Protein AF-A0A269XED6-F1 (afdb_monomer_lite)

Secondary structure (DSSP, 8-state):
-TTSSPPPHHHHHHHHHHHHHHSTT--S--HHHHHHHHHHHHHHTT--HHHHHHHHT-SSGGGTTTTHHHHHHHHHHHHHHHS--

pLDDT: mean 77.14, std 13.67, range [42.62, 92.44]

Foldseek 3Di:
DVPPDDQDPVNVQVVVVVVQVVDPPRDDDDPVVVLVCVLLVCLVVPNALVVSCVVVVDPDCVVVVVVVVSNVVVVVVCCVVVDDD

Radius of gyration: 17.41 Å; chains: 1; bounding box: 40×35×52 Å

InterPro domains:
  IPR002104 Integrase, catalytic domain [PF00589] (3-73)
  IPR002104 Integrase, catalytic domain [PS51898] (1-80)
  IPR011010 DNA breaking-rejoining enzyme, catalytic core [SSF56349] (4-84)
  IPR013762 Integrase-like, catalytic domain superfamily [G3DSA:1.10.443.10] (1-82)
  IPR050090 Bacterial tyrosine recombinase XerC/XerD complex [PTHR30349] (3-77)

Sequence (85 aa):
NMKGEPITERGVRYVLNDVVKRTAGVTDIHPHKLRHTFATHLLNQGADLRTVQSLLGHVNLSTTGRYTHVSNQQLRKVYLNAHPR

Structure (mmCIF, N/CA/C/O backbone):
data_AF-A0A269XED6-F1
#
_entry.id   AF-A0A269XED6-F1
#
loop_
_atom_site.group_PDB
_atom_site.id
_atom_site.type_symbol
_atom_site.label_atom_id
_atom_site.label_alt_id
_atom_site.label_comp_id
_atom_site.label_asym_id
_atom_site.label_entity_id
_atom_site.label_seq_id
_atom_site.pdbx_PDB_ins_code
_atom_site.Cartn_x
_atom_site.Cartn_y
_atom_site.Cartn_z
_atom_site.occupancy
_atom_site.B_iso_or_equiv
_atom_site.auth_seq_id
_atom_site.auth_comp_id
_atom_site.auth_asym_id
_atom_site.auth_atom_id
_atom_site.pdbx_PDB_model_num
ATOM 1 N N . ASN A 1 1 ? 7.737 -1.258 -20.293 1.00 67.94 1 ASN A N 1
ATOM 2 C CA . ASN A 1 1 ? 8.826 -0.876 -21.226 1.00 67.94 1 ASN A CA 1
ATOM 3 C C . ASN A 1 1 ? 8.167 -0.662 -22.587 1.00 67.94 1 ASN A C 1
ATOM 5 O O . ASN A 1 1 ? 7.072 -1.162 -22.790 1.00 67.94 1 ASN A O 1
ATOM 9 N N . MET A 1 2 ? 8.766 0.074 -23.518 1.00 76.31 2 MET A N 1
ATOM 10 C CA . MET A 1 2 ? 8.173 0.221 -24.862 1.00 76.31 2 MET A CA 1
ATOM 11 C C . MET A 1 2 ? 8.445 -0.998 -25.765 1.00 76.31 2 MET A C 1
ATOM 13 O O . MET A 1 2 ? 8.284 -0.915 -26.974 1.00 76.31 2 MET A O 1
ATOM 17 N N . LYS A 1 3 ? 8.898 -2.117 -25.183 1.00 85.50 3 LYS A N 1
ATOM 18 C CA . LYS A 1 3 ? 9.389 -3.305 -25.894 1.00 85.50 3 LYS A CA 1
ATOM 19 C C . LYS A 1 3 ? 8.429 -4.499 -25.829 1.00 85.50 3 LYS A C 1
ATOM 21 O O . LYS A 1 3 ? 8.720 -5.526 -26.419 1.00 85.50 3 LYS A O 1
ATOM 26 N N . GLY A 1 4 ? 7.316 -4.386 -25.098 1.00 86.69 4 GLY A N 1
ATOM 27 C CA . GLY A 1 4 ? 6.355 -5.482 -24.905 1.00 86.69 4 GLY A CA 1
ATOM 28 C C . GLY A 1 4 ? 6.826 -6.591 -23.953 1.00 86.69 4 GLY A C 1
ATOM 29 O O . GLY A 1 4 ? 6.102 -7.552 -23.724 1.00 86.69 4 GLY A O 1
ATOM 30 N N . GLU A 1 5 ? 8.016 -6.462 -23.369 1.00 90.31 5 GLU A N 1
ATOM 31 C CA . GLU A 1 5 ? 8.572 -7.425 -22.417 1.00 90.31 5 GLU A CA 1
ATOM 32 C C . GLU A 1 5 ? 8.009 -7.191 -21.000 1.00 90.31 5 GLU A C 1
ATOM 34 O O . GLU A 1 5 ? 7.561 -6.080 -20.685 1.00 90.31 5 GLU A O 1
ATOM 39 N N . PRO A 1 6 ? 8.106 -8.173 -20.086 1.00 91.56 6 PRO A N 1
ATOM 40 C CA . PRO A 1 6 ? 7.781 -7.961 -18.679 1.00 91.56 6 PRO A CA 1
ATOM 41 C C . PRO A 1 6 ? 8.530 -6.759 -18.089 1.00 91.56 6 PRO A C 1
ATOM 43 O O . PRO A 1 6 ? 9.715 -6.532 -18.356 1.00 91.56 6 PRO A O 1
ATOM 46 N N . ILE A 1 7 ? 7.843 -5.959 -17.271 1.00 90.75 7 ILE A N 1
ATOM 47 C CA . ILE A 1 7 ? 8.502 -4.869 -16.553 1.00 90.75 7 ILE A CA 1
ATOM 48 C C . ILE A 1 7 ? 9.402 -5.456 -15.461 1.00 90.75 7 ILE A C 1
ATOM 50 O O . ILE A 1 7 ? 8.996 -6.327 -14.695 1.00 90.75 7 ILE A O 1
ATOM 54 N N . THR A 1 8 ? 10.638 -4.975 -15.378 1.00 92.44 8 THR A N 1
ATOM 55 C CA . THR A 1 8 ? 11.548 -5.370 -14.299 1.00 92.44 8 THR A CA 1
ATOM 56 C C . THR A 1 8 ? 11.189 -4.639 -13.007 1.00 92.44 8 THR A C 1
ATOM 58 O O . THR A 1 8 ? 10.619 -3.546 -13.043 1.00 92.44 8 THR A O 1
ATOM 61 N N . GLU A 1 9 ? 11.594 -5.176 -11.854 1.00 89.44 9 GLU A N 1
ATOM 62 C CA . GLU A 1 9 ? 11.429 -4.492 -10.559 1.00 89.44 9 GLU A CA 1
ATOM 63 C C . GLU A 1 9 ? 12.024 -3.071 -10.589 1.00 89.44 9 GLU A C 1
ATOM 65 O O . GLU A 1 9 ? 11.410 -2.108 -10.124 1.00 89.44 9 GLU A O 1
ATOM 70 N N . ARG A 1 10 ? 13.200 -2.916 -11.213 1.00 89.50 10 ARG A N 1
ATOM 71 C CA . ARG A 1 10 ? 13.844 -1.608 -11.402 1.00 89.50 10 ARG A CA 1
ATOM 72 C C . ARG A 1 10 ? 12.997 -0.680 -12.269 1.00 89.50 10 ARG A C 1
ATOM 74 O O . ARG A 1 10 ? 12.907 0.503 -11.963 1.00 89.50 10 ARG A O 1
ATOM 81 N N . GLY A 1 11 ? 12.361 -1.210 -13.314 1.00 92.06 11 GLY A N 1
ATOM 82 C CA . GLY A 1 11 ? 11.434 -0.462 -14.161 1.00 92.06 11 GLY A CA 1
ATOM 83 C C . GLY A 1 11 ? 10.223 0.048 -13.381 1.00 92.06 11 GLY A C 1
ATOM 84 O O . GLY A 1 11 ? 9.883 1.223 -13.489 1.00 92.06 11 GLY A O 1
ATOM 85 N N . VAL A 1 12 ? 9.625 -0.794 -12.534 1.00 90.44 12 VAL A N 1
ATOM 86 C CA . VAL A 1 12 ? 8.527 -0.384 -11.640 1.00 90.4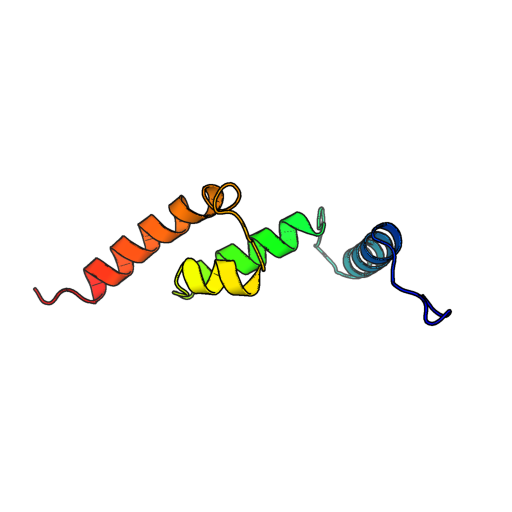4 12 VAL A CA 1
ATOM 87 C C . VAL A 1 12 ? 8.991 0.717 -10.686 1.00 90.44 12 VAL A C 1
ATOM 89 O O . VAL A 1 12 ? 8.311 1.730 -10.535 1.00 90.44 12 VAL A O 1
ATOM 92 N N . ARG A 1 13 ? 10.170 0.561 -10.070 1.00 89.31 13 ARG A N 1
ATOM 93 C CA . ARG A 1 13 ? 10.732 1.565 -9.154 1.00 89.31 13 ARG A CA 1
ATOM 94 C C . ARG A 1 13 ? 11.042 2.887 -9.861 1.00 89.31 13 ARG A C 1
ATOM 96 O O . ARG A 1 13 ? 10.791 3.942 -9.291 1.00 89.31 13 ARG A O 1
ATOM 103 N N . TYR A 1 14 ? 11.536 2.841 -11.097 1.00 91.00 14 TYR A N 1
ATOM 104 C CA . TYR A 1 14 ? 11.770 4.032 -11.912 1.00 91.00 14 TYR A CA 1
ATOM 105 C C . TYR A 1 14 ? 10.472 4.803 -12.179 1.00 91.00 14 TYR A C 1
ATOM 107 O O . TYR A 1 14 ? 10.413 5.999 -11.904 1.00 91.00 14 TYR A O 1
ATOM 115 N N . VAL A 1 15 ? 9.424 4.111 -12.642 1.00 91.44 15 VAL A N 1
ATOM 116 C CA . VAL A 1 15 ? 8.107 4.721 -12.895 1.00 91.44 15 VAL A CA 1
ATOM 117 C C . VAL A 1 15 ? 7.528 5.309 -11.611 1.00 91.44 15 VAL A C 1
ATOM 119 O O . VAL A 1 15 ? 7.064 6.445 -11.610 1.00 91.44 15 VAL A O 1
A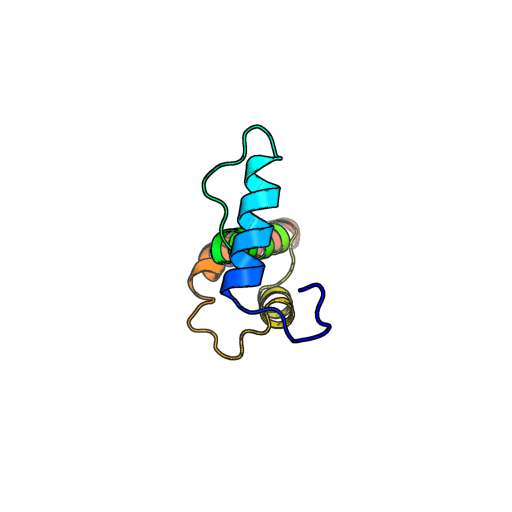TOM 122 N N . LEU A 1 16 ? 7.604 4.575 -10.498 1.00 91.19 16 LEU A N 1
ATOM 123 C CA . LEU A 1 16 ? 7.119 5.066 -9.211 1.00 91.19 16 LEU A CA 1
ATOM 124 C C . LEU A 1 16 ? 7.846 6.347 -8.778 1.00 91.19 16 LEU A C 1
ATOM 126 O O . LEU A 1 16 ? 7.201 7.304 -8.362 1.00 91.19 16 LEU A O 1
ATOM 130 N N . ASN A 1 17 ? 9.172 6.391 -8.913 1.00 89.75 17 ASN A N 1
ATOM 131 C CA . ASN A 1 17 ? 9.959 7.574 -8.571 1.00 89.75 17 ASN A CA 1
ATOM 132 C C . ASN A 1 17 ? 9.617 8.780 -9.457 1.00 89.75 17 ASN A C 1
ATOM 134 O O . ASN A 1 17 ? 9.592 9.905 -8.965 1.00 89.75 17 ASN A O 1
ATOM 138 N N . ASP A 1 18 ? 9.363 8.565 -10.749 1.00 91.81 18 ASP A N 1
ATOM 139 C CA . ASP A 1 18 ? 8.932 9.624 -11.666 1.00 91.81 18 ASP A CA 1
ATOM 140 C C . ASP A 1 18 ? 7.558 10.194 -11.269 1.00 91.81 18 ASP A C 1
ATOM 142 O O . ASP A 1 18 ? 7.405 11.410 -11.168 1.00 91.81 18 ASP A O 1
ATOM 146 N N . VAL A 1 19 ? 6.593 9.335 -10.923 1.00 92.25 19 VAL A N 1
ATOM 147 C CA . VAL A 1 19 ? 5.277 9.762 -10.412 1.00 92.25 19 VAL A CA 1
ATOM 148 C C . VAL A 1 19 ? 5.410 10.559 -9.111 1.00 92.25 19 VAL A C 1
ATOM 150 O O . VAL A 1 19 ? 4.802 11.620 -8.970 1.00 92.25 19 VAL A O 1
ATOM 153 N N . VAL A 1 20 ? 6.232 10.088 -8.170 1.00 90.94 20 VAL A N 1
ATOM 154 C CA . VAL A 1 20 ? 6.467 10.772 -6.888 1.00 90.94 20 VAL A CA 1
ATOM 155 C C . VAL A 1 20 ? 7.070 12.158 -7.107 1.00 90.94 20 VAL A C 1
ATOM 157 O O . VAL A 1 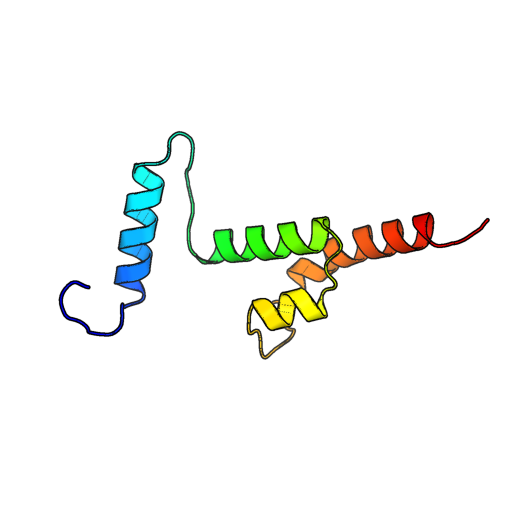20 ? 6.577 13.123 -6.537 1.00 90.94 20 VAL A O 1
ATOM 160 N N . LYS A 1 21 ? 8.067 12.292 -7.993 1.00 90.31 21 LYS A N 1
ATOM 161 C CA . LYS A 1 21 ? 8.677 13.594 -8.325 1.00 90.31 21 LYS A CA 1
ATOM 162 C C . LYS A 1 21 ? 7.679 14.608 -8.884 1.00 90.31 21 LYS A C 1
ATOM 164 O O . LYS A 1 21 ? 7.856 15.804 -8.682 1.00 90.31 21 LYS A O 1
ATOM 169 N N . ARG A 1 22 ? 6.652 14.142 -9.597 1.00 92.06 22 ARG A N 1
ATOM 170 C CA . ARG A 1 22 ? 5.599 14.988 -10.182 1.00 92.06 22 ARG A CA 1
ATOM 171 C C . ARG A 1 22 ? 4.480 15.324 -9.196 1.00 92.06 22 ARG A C 1
ATOM 173 O O . ARG A 1 22 ? 3.625 16.143 -9.514 1.00 92.06 22 ARG A O 1
ATOM 180 N N . THR A 1 23 ? 4.470 14.703 -8.019 1.00 92.19 23 THR A N 1
ATOM 181 C CA . THR A 1 23 ? 3.408 14.868 -7.027 1.00 92.19 23 THR A CA 1
ATOM 182 C C . THR A 1 23 ? 3.895 15.780 -5.902 1.00 92.19 23 THR A C 1
ATOM 184 O O . THR A 1 23 ? 4.760 15.407 -5.111 1.00 92.19 23 THR A O 1
ATOM 187 N N . ALA A 1 24 ? 3.348 16.995 -5.821 1.00 88.44 24 ALA A N 1
ATOM 188 C CA . ALA A 1 24 ? 3.753 17.973 -4.813 1.00 88.44 24 ALA A CA 1
ATOM 189 C C . ALA A 1 24 ? 3.498 17.463 -3.380 1.00 88.44 24 ALA A C 1
ATOM 191 O O . ALA A 1 24 ? 2.435 16.923 -3.081 1.00 88.44 24 ALA A O 1
ATOM 192 N N . GLY A 1 25 ? 4.477 17.651 -2.488 1.00 85.25 25 GLY A N 1
ATOM 193 C CA . GLY A 1 25 ? 4.362 17.290 -1.068 1.00 85.25 25 GLY A CA 1
ATOM 194 C C . GLY A 1 25 ? 4.512 15.798 -0.755 1.00 85.25 25 GLY A C 1
ATOM 195 O O . GLY A 1 25 ? 4.386 15.408 0.403 1.00 85.25 25 GLY A O 1
ATOM 196 N N . VAL A 1 26 ? 4.806 14.959 -1.752 1.00 84.38 26 VAL A N 1
ATOM 197 C CA . VAL A 1 26 ? 4.989 13.520 -1.557 1.00 84.38 26 VAL A CA 1
ATOM 198 C C . VAL A 1 26 ? 6.473 13.171 -1.569 1.00 84.38 26 VAL A C 1
ATOM 200 O O . VAL A 1 26 ? 7.157 13.307 -2.579 1.00 84.38 26 VAL A O 1
ATOM 203 N N . THR A 1 27 ? 6.974 12.680 -0.439 1.00 80.50 27 THR A N 1
ATOM 204 C CA . THR A 1 27 ? 8.357 12.214 -0.280 1.00 80.50 27 THR A CA 1
ATOM 205 C C . THR A 1 27 ? 8.384 10.789 0.267 1.00 80.50 27 THR A C 1
ATOM 207 O O . THR A 1 27 ? 7.430 10.319 0.892 1.00 80.50 27 THR A O 1
ATOM 210 N N . ASP A 1 28 ? 9.484 10.075 0.008 1.00 82.12 28 ASP A N 1
ATOM 211 C CA . ASP A 1 28 ? 9.749 8.759 0.602 1.00 82.12 28 ASP A CA 1
ATOM 212 C C . ASP A 1 28 ? 8.645 7.711 0.317 1.00 82.12 28 ASP A C 1
ATOM 214 O O . ASP A 1 28 ? 8.184 6.993 1.202 1.00 82.12 28 ASP A O 1
ATOM 218 N N . ILE A 1 29 ? 8.151 7.636 -0.924 1.00 87.06 29 ILE A N 1
ATOM 219 C CA . ILE A 1 29 ? 7.235 6.568 -1.358 1.00 87.06 29 ILE A CA 1
ATOM 220 C C . ILE A 1 29 ? 8.014 5.470 -2.081 1.00 87.06 29 ILE A C 1
ATOM 222 O O . ILE A 1 29 ? 8.743 5.713 -3.036 1.00 87.06 29 ILE A O 1
ATOM 226 N N . HIS A 1 30 ? 7.784 4.228 -1.659 1.00 85.81 30 HIS A N 1
ATOM 227 C CA . HIS A 1 30 ? 8.310 3.020 -2.289 1.00 85.81 30 HIS A CA 1
ATOM 228 C C . HIS A 1 30 ? 7.260 1.887 -2.230 1.00 85.81 30 HIS A C 1
ATOM 230 O O . HIS A 1 30 ? 6.329 1.968 -1.415 1.00 85.81 30 HIS A O 1
ATOM 236 N N . PRO A 1 31 ? 7.404 0.784 -2.993 1.00 86.44 31 PRO A N 1
ATOM 237 C CA . PRO A 1 31 ? 6.364 -0.248 -3.116 1.00 86.44 31 PRO A CA 1
ATOM 238 C C . PRO A 1 31 ? 5.841 -0.812 -1.782 1.00 86.44 31 PRO A C 1
ATOM 240 O O . PRO A 1 31 ? 4.635 -0.986 -1.611 1.00 86.44 31 PRO A O 1
ATOM 243 N N . HIS A 1 32 ? 6.711 -1.019 -0.786 1.00 84.75 32 HIS A N 1
ATOM 244 C CA . HIS A 1 32 ? 6.288 -1.517 0.530 1.00 84.75 32 HIS A CA 1
ATOM 245 C C . HIS A 1 32 ? 5.423 -0.525 1.330 1.00 84.75 32 HIS A C 1
ATOM 247 O O . HIS A 1 32 ? 4.581 -0.958 2.112 1.00 84.75 32 HIS A O 1
ATOM 253 N N . LYS A 1 33 ? 5.584 0.788 1.117 1.00 85.25 33 LYS A N 1
ATOM 254 C CA . LYS A 1 33 ? 4.829 1.842 1.817 1.00 85.25 33 LYS A CA 1
ATOM 255 C C . LYS A 1 33 ? 3.421 1.924 1.247 1.00 85.25 33 LYS A C 1
ATOM 257 O O . LYS A 1 33 ? 2.469 1.910 2.009 1.00 85.25 33 LYS A O 1
ATOM 262 N N . LEU A 1 34 ? 3.295 1.853 -0.081 1.00 88.06 34 LEU A N 1
ATOM 263 C CA . LEU A 1 34 ? 2.000 1.732 -0.760 1.00 88.06 34 LEU A CA 1
ATOM 264 C C . LEU A 1 34 ? 1.232 0.489 -0.299 1.00 88.06 34 LEU A C 1
ATOM 266 O O . LEU A 1 34 ? 0.058 0.585 0.044 1.00 88.06 34 LEU A O 1
ATOM 270 N N . ARG A 1 35 ? 1.910 -0.665 -0.215 1.00 87.56 35 ARG A N 1
ATOM 271 C CA . ARG A 1 35 ? 1.317 -1.908 0.301 1.00 87.56 35 ARG A CA 1
ATOM 272 C C . ARG A 1 35 ? 0.813 -1.754 1.738 1.00 87.56 35 ARG A C 1
ATOM 274 O O . ARG A 1 35 ? -0.264 -2.244 2.062 1.00 87.56 35 ARG A O 1
ATOM 281 N N . HIS A 1 36 ? 1.588 -1.074 2.581 1.00 83.50 36 HIS A N 1
ATOM 282 C CA . HIS A 1 36 ? 1.214 -0.812 3.965 1.00 83.50 36 HIS A CA 1
ATOM 283 C C . HIS A 1 36 ? 0.020 0.137 4.073 1.00 83.50 36 HIS A C 1
ATOM 285 O O . HIS A 1 36 ? -0.940 -0.176 4.769 1.00 83.50 36 HIS A O 1
ATOM 291 N N . THR A 1 37 ? 0.040 1.250 3.338 1.00 86.31 37 THR A N 1
ATOM 292 C CA . THR A 1 37 ? -1.072 2.203 3.284 1.00 86.31 37 THR A CA 1
ATOM 293 C C . THR A 1 37 ? -2.350 1.538 2.784 1.00 86.31 37 THR A C 1
ATOM 295 O O . THR A 1 37 ? -3.387 1.718 3.408 1.00 86.31 37 THR A O 1
ATOM 298 N N . PHE A 1 38 ? -2.284 0.721 1.727 1.00 88.56 38 PHE A N 1
ATOM 299 C CA . PHE A 1 38 ? -3.429 -0.040 1.218 1.00 88.56 38 PHE A CA 1
ATOM 300 C C . PHE A 1 38 ? -4.031 -0.963 2.285 1.00 88.56 38 PHE A C 1
ATOM 302 O O . PHE A 1 38 ? -5.228 -0.904 2.555 1.00 88.56 38 PHE A O 1
ATOM 309 N N . ALA A 1 39 ? -3.193 -1.770 2.940 1.00 84.25 39 ALA A N 1
ATOM 310 C CA . ALA A 1 39 ? -3.638 -2.692 3.979 1.00 84.25 39 ALA A CA 1
ATOM 311 C C . ALA A 1 39 ? -4.273 -1.960 5.171 1.00 84.25 39 ALA A C 1
ATOM 313 O O . ALA A 1 39 ? -5.376 -2.295 5.594 1.00 84.25 39 ALA A O 1
ATOM 314 N N . THR A 1 40 ? -3.598 -0.929 5.685 1.00 82.06 40 THR A N 1
ATOM 315 C CA . THR A 1 40 ? -4.093 -0.118 6.802 1.00 82.06 40 THR A CA 1
ATOM 316 C C . THR A 1 40 ? -5.385 0.611 6.435 1.00 82.06 40 THR A C 1
ATOM 318 O O . THR A 1 40 ? -6.297 0.674 7.253 1.00 82.06 40 THR A O 1
ATOM 321 N N . HIS A 1 41 ? -5.504 1.125 5.207 1.00 86.62 41 HIS A N 1
ATOM 322 C CA . HIS A 1 41 ? -6.712 1.804 4.739 1.00 86.62 41 HIS A CA 1
ATOM 323 C C . HIS A 1 41 ? -7.924 0.867 4.721 1.00 86.62 41 HIS A C 1
ATOM 325 O O . HIS A 1 41 ? -8.967 1.220 5.266 1.00 86.62 41 HIS A O 1
ATOM 331 N N . LEU A 1 42 ? -7.765 -0.347 4.184 1.00 84.88 42 LEU A N 1
ATOM 332 C CA . LEU A 1 42 ? -8.834 -1.347 4.168 1.00 84.88 42 LEU A CA 1
ATOM 333 C C . LEU A 1 42 ? -9.244 -1.782 5.579 1.00 84.88 42 LEU A C 1
ATOM 335 O O . LEU A 1 42 ? -10.433 -1.818 5.889 1.00 84.88 42 LEU A O 1
ATOM 339 N N . LEU A 1 43 ? -8.275 -2.051 6.458 1.00 83.31 43 LEU A N 1
ATOM 340 C CA . LEU A 1 43 ? -8.560 -2.423 7.849 1.00 83.31 43 LEU A CA 1
ATOM 341 C C . LEU A 1 43 ? -9.289 -1.298 8.599 1.00 83.31 43 LEU A C 1
ATOM 343 O O . LEU A 1 43 ? -10.246 -1.555 9.328 1.00 83.31 43 LEU A O 1
ATOM 347 N N . ASN A 1 44 ? -8.888 -0.042 8.381 1.00 80.31 44 ASN A N 1
ATOM 348 C CA . ASN A 1 44 ? -9.549 1.121 8.979 1.00 80.31 44 ASN A CA 1
ATOM 349 C C . ASN A 1 44 ? -10.992 1.300 8.484 1.00 80.31 44 ASN A C 1
ATOM 351 O O . ASN A 1 44 ? -11.830 1.810 9.228 1.00 80.31 44 ASN A O 1
ATOM 355 N N . GLN A 1 45 ? -11.293 0.861 7.260 1.00 84.38 45 GLN A N 1
ATOM 356 C CA . GLN A 1 45 ? -12.645 0.846 6.692 1.00 84.38 45 GLN A CA 1
ATOM 357 C C . GLN A 1 45 ? -13.458 -0.398 7.082 1.00 84.38 45 GLN A C 1
ATOM 359 O O . GLN A 1 45 ? -14.596 -0.545 6.648 1.00 84.38 45 GLN A O 1
ATOM 364 N N . GLY A 1 46 ? -12.915 -1.269 7.939 1.00 78.50 46 GLY A N 1
ATOM 365 C CA . GLY A 1 46 ? -13.628 -2.432 8.463 1.00 78.50 46 GLY A CA 1
ATOM 366 C C . GLY A 1 46 ? -13.520 -3.688 7.604 1.00 78.50 46 GLY A C 1
ATOM 367 O O . GLY A 1 46 ? -14.228 -4.652 7.882 1.00 78.50 46 GLY A O 1
ATOM 368 N N . ALA A 1 47 ? -12.632 -3.716 6.604 1.00 83.38 47 ALA A N 1
ATOM 369 C CA . ALA A 1 47 ? -12.288 -4.971 5.949 1.00 83.38 47 ALA A CA 1
ATOM 370 C C . ALA A 1 47 ? -11.657 -5.925 6.971 1.00 83.38 47 ALA A C 1
ATOM 372 O O . ALA A 1 47 ? -10.819 -5.522 7.784 1.00 83.38 47 ALA A O 1
ATOM 373 N N . ASP A 1 48 ? -12.040 -7.195 6.925 1.00 80.81 48 ASP A N 1
ATOM 374 C CA . ASP A 1 48 ? -11.435 -8.204 7.778 1.00 80.81 48 ASP A CA 1
ATOM 375 C C . ASP A 1 48 ? -10.017 -8.563 7.294 1.00 80.81 48 ASP A C 1
ATOM 377 O O . ASP A 1 48 ? -9.635 -8.375 6.132 1.00 80.81 48 ASP A O 1
ATOM 381 N N . LEU A 1 49 ? -9.213 -9.110 8.208 1.00 78.06 49 LEU A N 1
ATOM 382 C CA . LEU A 1 49 ? -7.811 -9.423 7.943 1.00 78.06 49 LEU A CA 1
ATOM 383 C C . LEU A 1 49 ? -7.635 -10.467 6.829 1.00 78.06 49 LEU A C 1
ATOM 385 O O . LEU A 1 49 ? -6.651 -10.398 6.091 1.00 78.06 49 LEU A O 1
ATOM 389 N N . ARG A 1 50 ? -8.574 -11.411 6.683 1.00 77.12 50 ARG A N 1
ATOM 390 C CA . ARG A 1 50 ? -8.510 -12.466 5.666 1.00 77.12 50 ARG A CA 1
ATOM 391 C C . ARG A 1 50 ? -8.718 -11.874 4.276 1.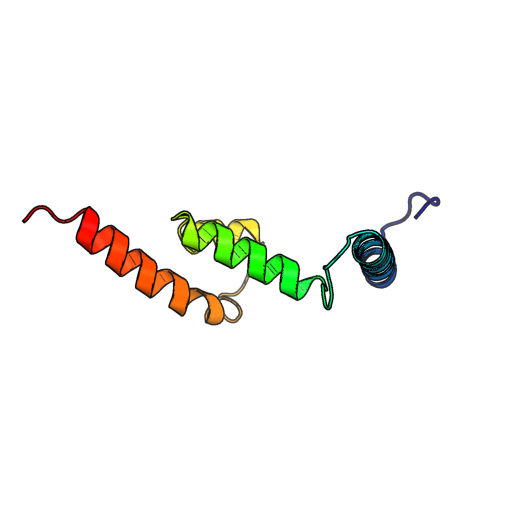00 77.12 50 ARG A C 1
ATOM 393 O O . ARG A 1 50 ? -7.948 -12.188 3.371 1.00 77.12 50 ARG A O 1
ATOM 400 N N . THR A 1 51 ? -9.675 -10.961 4.130 1.00 82.44 51 THR A N 1
ATOM 401 C CA . THR A 1 51 ? -9.905 -10.214 2.885 1.00 82.44 51 THR A CA 1
ATOM 402 C C . THR A 1 51 ? -8.666 -9.416 2.477 1.00 82.44 51 THR A C 1
ATOM 404 O O . THR A 1 51 ? -8.200 -9.521 1.340 1.00 82.44 51 THR A O 1
ATOM 407 N N . VAL A 1 52 ? -8.059 -8.675 3.410 1.00 83.81 52 VAL A N 1
ATOM 408 C CA . VAL A 1 52 ? -6.836 -7.900 3.129 1.00 83.81 52 VAL A CA 1
ATOM 409 C C . VAL A 1 52 ? -5.660 -8.811 2.754 1.00 83.81 52 VAL A C 1
ATOM 411 O O . VAL A 1 52 ? -4.898 -8.490 1.842 1.00 83.81 52 VAL A O 1
ATOM 414 N N . GLN A 1 53 ? -5.517 -9.972 3.401 1.00 79.75 53 GLN A N 1
ATOM 415 C CA . GLN A 1 53 ? -4.492 -10.964 3.053 1.00 79.75 53 GLN A CA 1
ATOM 416 C C . GLN A 1 53 ? -4.658 -11.515 1.637 1.00 79.75 53 GLN A C 1
ATOM 418 O O . GLN A 1 53 ? -3.676 -11.565 0.890 1.00 79.75 53 GLN A O 1
ATOM 423 N N . SER A 1 54 ? -5.881 -11.900 1.265 1.00 81.56 54 SER A N 1
ATOM 424 C CA . SER A 1 54 ? -6.197 -12.404 -0.072 1.00 81.56 54 SER A CA 1
ATOM 425 C C . SER A 1 54 ? -5.891 -11.367 -1.151 1.00 81.56 54 SER A C 1
ATOM 427 O O . SER A 1 54 ? -5.229 -11.696 -2.131 1.00 81.56 54 SER A O 1
ATOM 429 N N . LEU A 1 55 ? -6.272 -10.103 -0.939 1.00 85.94 55 LEU A N 1
ATOM 430 C CA . LEU A 1 55 ? -5.996 -9.007 -1.880 1.00 85.94 55 LEU A CA 1
ATOM 431 C C . LEU A 1 55 ? -4.499 -8.715 -2.044 1.00 85.94 55 LEU A C 1
ATOM 433 O O . LEU A 1 55 ? -4.056 -8.292 -3.109 1.00 85.94 55 LEU A O 1
ATOM 437 N N . LEU A 1 56 ? -3.704 -8.947 -1.000 1.00 84.81 56 LEU A N 1
ATOM 438 C CA . LEU A 1 56 ? -2.253 -8.805 -1.067 1.00 84.81 56 LEU A CA 1
ATOM 439 C C . LEU A 1 56 ? -1.559 -10.040 -1.661 1.00 84.81 56 LEU A C 1
ATOM 441 O O . LEU A 1 56 ? -0.388 -9.947 -2.030 1.00 84.81 56 LEU A O 1
ATOM 445 N N . GLY A 1 57 ? -2.230 -11.188 -1.762 1.00 77.38 57 GLY A N 1
ATOM 446 C CA . GLY A 1 57 ? -1.625 -12.426 -2.257 1.00 77.38 57 GLY A CA 1
ATOM 447 C C . GLY A 1 57 ? -0.544 -12.990 -1.326 1.00 77.38 57 GLY A C 1
ATOM 448 O O . GLY A 1 57 ? 0.423 -13.592 -1.788 1.00 77.38 57 GLY A O 1
ATOM 449 N N . HIS A 1 58 ? -0.651 -12.763 -0.011 1.00 78.00 58 HIS A N 1
ATOM 450 C CA . HIS A 1 58 ? 0.280 -13.352 0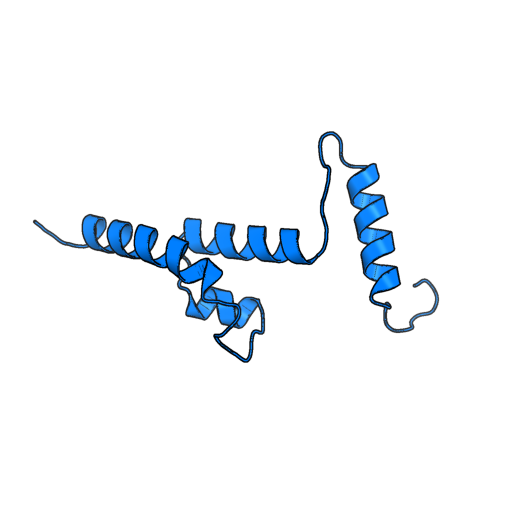.957 1.00 78.00 58 HIS A CA 1
ATOM 451 C C . HIS A 1 58 ? -0.076 -14.820 1.222 1.00 78.00 58 HIS A C 1
ATOM 453 O O . HIS A 1 58 ? -1.103 -15.110 1.826 1.00 78.00 58 HIS A O 1
ATOM 459 N N . VAL A 1 59 ? 0.808 -15.740 0.824 1.00 54.41 59 VAL A N 1
ATOM 460 C CA . VAL A 1 59 ? 0.660 -17.188 1.079 1.00 54.41 59 VAL A CA 1
ATOM 461 C C . VAL A 1 59 ? 0.996 -17.561 2.534 1.00 54.41 59 VAL A C 1
ATOM 463 O O . VAL A 1 59 ? 0.621 -18.634 2.992 1.00 54.41 59 VAL A O 1
ATOM 466 N N . ASN A 1 60 ? 1.693 -16.687 3.280 1.00 49.78 60 ASN A N 1
ATOM 467 C CA . ASN A 1 60 ? 2.134 -16.958 4.651 1.00 49.78 60 ASN A CA 1
ATOM 468 C C . ASN A 1 60 ? 1.829 -15.796 5.620 1.00 49.78 60 ASN A C 1
ATOM 470 O O . ASN A 1 60 ? 2.050 -14.624 5.304 1.00 49.78 60 ASN A O 1
ATOM 474 N N . LEU A 1 61 ? 1.337 -16.128 6.821 1.00 52.16 61 LEU A N 1
ATOM 475 C CA . LEU A 1 61 ? 0.839 -15.187 7.839 1.00 52.16 61 LEU A CA 1
ATOM 476 C C . LEU A 1 61 ? 1.940 -14.334 8.496 1.00 52.16 61 LEU A C 1
ATOM 478 O O . LEU A 1 61 ? 1.630 -13.308 9.104 1.00 52.16 61 LEU A O 1
ATOM 482 N N . SER A 1 62 ? 3.213 -14.694 8.327 1.00 45.03 62 SER A N 1
ATOM 483 C CA . SER A 1 62 ? 4.367 -14.134 9.046 1.00 45.03 62 SER A CA 1
ATOM 484 C C . SER A 1 62 ? 4.634 -12.643 8.774 1.00 45.03 62 SER A C 1
ATOM 486 O O . SER A 1 62 ? 5.194 -11.956 9.621 1.00 45.03 62 SER A O 1
ATOM 488 N N . THR A 1 63 ? 4.185 -12.093 7.638 1.00 51.97 63 THR A N 1
ATOM 489 C CA . THR A 1 63 ? 4.239 -10.640 7.342 1.00 51.97 63 THR A CA 1
ATOM 490 C C . THR A 1 63 ? 2.975 -9.880 7.764 1.00 51.97 63 THR A C 1
ATOM 492 O O . THR A 1 63 ? 2.945 -8.650 7.704 1.00 51.97 63 THR A O 1
ATOM 495 N N . THR A 1 64 ? 1.937 -10.585 8.227 1.00 53.53 64 THR A N 1
ATOM 496 C CA . THR A 1 64 ? 0.634 -10.009 8.612 1.00 53.53 64 THR A CA 1
ATOM 497 C C . THR A 1 64 ? 0.554 -9.642 10.096 1.00 53.53 64 THR A C 1
ATOM 499 O O . THR A 1 64 ? -0.326 -8.880 10.486 1.00 53.53 64 THR A O 1
ATOM 502 N N . GLY A 1 65 ? 1.506 -10.096 10.921 1.00 52.91 65 GLY A N 1
ATOM 503 C CA . GLY A 1 65 ? 1.590 -9.741 12.346 1.00 52.91 65 GLY A CA 1
ATOM 504 C C . GLY A 1 65 ? 1.790 -8.243 12.616 1.00 52.91 65 GLY A C 1
ATOM 505 O O . GLY A 1 65 ? 1.580 -7.779 13.727 1.00 52.91 65 GLY A O 1
ATOM 506 N N . ARG A 1 66 ? 2.149 -7.448 11.598 1.00 56.84 66 ARG A N 1
ATOM 507 C CA . ARG A 1 66 ? 2.162 -5.981 11.706 1.00 56.84 66 ARG A CA 1
ATOM 508 C C . ARG A 1 66 ? 0.753 -5.373 11.638 1.00 56.84 66 ARG A C 1
ATOM 510 O O . ARG A 1 66 ? 0.533 -4.285 12.154 1.00 56.84 66 ARG A O 1
ATOM 517 N N . TYR A 1 67 ? -0.198 -6.069 11.014 1.00 56.88 67 TYR A N 1
ATOM 518 C CA . TYR A 1 67 ? -1.574 -5.604 10.811 1.00 56.88 67 TYR A CA 1
ATOM 519 C C . TYR A 1 67 ? -2.553 -6.101 11.880 1.00 56.88 67 TYR A C 1
ATOM 521 O O . TYR A 1 67 ? -3.636 -5.537 12.029 1.00 56.88 67 TYR A O 1
ATOM 529 N N . THR A 1 68 ? -2.176 -7.107 12.673 1.00 60.78 68 THR A N 1
ATOM 530 C CA . THR A 1 68 ? -2.977 -7.591 13.811 1.00 60.78 68 THR A CA 1
ATOM 531 C C . THR A 1 68 ? -3.214 -6.506 14.860 1.00 60.78 68 THR A C 1
ATOM 533 O O . THR A 1 68 ? -4.289 -6.469 15.451 1.00 60.78 68 THR A O 1
ATOM 536 N N . HIS A 1 69 ? -2.277 -5.568 15.052 1.00 60.84 69 HIS A N 1
ATOM 537 C CA . HIS A 1 69 ? -2.478 -4.445 15.976 1.00 60.84 69 HIS A CA 1
ATOM 538 C C . HIS A 1 69 ? -3.632 -3.524 15.536 1.00 60.84 69 HIS A C 1
ATOM 540 O O . HIS A 1 69 ? -4.450 -3.119 16.360 1.00 60.84 69 HIS A O 1
ATOM 546 N N . VAL A 1 70 ? -3.744 -3.243 14.230 1.00 61.59 70 VAL A N 1
ATOM 547 C CA . VAL A 1 70 ? -4.852 -2.452 13.655 1.00 61.59 70 VAL A CA 1
ATOM 548 C C . VAL A 1 70 ? -6.165 -3.238 13.741 1.00 61.59 70 VAL A C 1
ATOM 550 O O . VAL A 1 70 ? -7.191 -2.700 14.156 1.00 61.59 70 VAL A O 1
ATOM 553 N N . SER A 1 71 ? -6.115 -4.541 13.441 1.00 63.94 71 SER A N 1
ATOM 554 C CA . SER A 1 71 ? -7.272 -5.436 13.537 1.00 63.94 71 SER A CA 1
ATOM 555 C C . SER A 1 71 ? -7.842 -5.523 14.957 1.00 63.94 71 SER A C 1
ATOM 557 O O . SER A 1 71 ? -9.057 -5.535 15.096 1.00 63.94 71 SER A O 1
ATOM 559 N N . ASN A 1 72 ? -7.013 -5.558 16.008 1.00 62.47 72 ASN A N 1
ATOM 560 C CA . ASN A 1 72 ? -7.477 -5.658 17.401 1.00 62.47 72 ASN A CA 1
ATOM 561 C C . ASN A 1 72 ? -8.258 -4.419 17.856 1.00 62.47 72 ASN A C 1
ATOM 563 O O . ASN A 1 72 ? -9.293 -4.534 18.515 1.00 62.47 72 ASN A O 1
ATOM 567 N N . GLN A 1 73 ? -7.790 -3.227 17.483 1.00 63.50 73 GLN A N 1
ATOM 568 C CA . GLN A 1 73 ? -8.484 -1.983 17.809 1.00 63.50 73 GLN A CA 1
ATOM 569 C C . GLN A 1 73 ? -9.838 -1.891 17.088 1.00 63.50 73 GLN A C 1
ATOM 571 O O . GLN A 1 73 ? -10.824 -1.451 17.683 1.00 63.50 73 GLN A O 1
ATOM 576 N N . GLN A 1 74 ? -9.905 -2.360 15.839 1.00 64.56 74 GLN A N 1
ATOM 577 C CA . GLN A 1 74 ? -11.138 -2.360 15.056 1.00 64.56 74 GLN A CA 1
ATOM 578 C C . GLN A 1 74 ? -12.112 -3.465 15.489 1.00 64.56 74 GLN A C 1
ATOM 580 O O . GLN A 1 74 ? -13.298 -3.184 15.618 1.00 64.56 74 GLN A O 1
ATOM 585 N N . LEU A 1 75 ? -11.632 -4.673 15.811 1.00 63.88 75 LEU A N 1
ATOM 586 C CA . LEU A 1 75 ? -12.434 -5.751 16.412 1.00 63.88 75 LEU A CA 1
ATOM 587 C C . LEU A 1 75 ? -13.110 -5.280 17.694 1.00 63.88 75 LEU A C 1
ATOM 589 O O . LEU A 1 75 ? -14.304 -5.493 17.870 1.00 63.88 75 LEU A O 1
ATOM 593 N N . ARG A 1 76 ? -12.374 -4.568 18.556 1.00 64.56 76 ARG A N 1
ATOM 594 C CA . ARG A 1 76 ? -12.943 -3.957 19.760 1.00 64.56 76 ARG A CA 1
ATOM 595 C C . ARG A 1 76 ? -14.019 -2.922 19.423 1.00 64.56 76 ARG A C 1
ATOM 597 O O . ARG A 1 76 ? -15.052 -2.899 20.079 1.00 64.56 76 ARG A O 1
ATOM 604 N N . LYS A 1 77 ? -13.807 -2.089 18.402 1.00 67.81 77 LYS A N 1
ATOM 605 C CA . LYS A 1 77 ? -14.791 -1.097 17.933 1.00 67.81 77 LYS A CA 1
ATOM 606 C C . LYS A 1 77 ? -16.061 -1.750 17.385 1.00 67.81 77 LYS A C 1
ATOM 608 O O . LYS A 1 77 ? -17.155 -1.355 17.767 1.00 67.81 77 LYS A O 1
ATOM 613 N N . VAL A 1 78 ? -15.917 -2.755 16.523 1.00 66.31 78 VAL A N 1
ATOM 614 C CA . VAL A 1 78 ? -17.034 -3.524 15.956 1.00 66.31 78 VAL A CA 1
ATOM 615 C C . VAL A 1 78 ? -17.781 -4.256 17.066 1.00 66.31 78 VAL A C 1
ATOM 617 O O . VAL A 1 78 ? -18.998 -4.159 17.124 1.00 66.31 78 VAL A O 1
ATOM 620 N N . TYR A 1 79 ? -17.071 -4.902 17.994 1.00 62.34 79 TYR A N 1
ATOM 621 C CA . TYR A 1 79 ? -17.664 -5.554 19.161 1.00 62.34 79 TYR A CA 1
ATOM 622 C C . TYR A 1 79 ? -18.484 -4.573 20.008 1.00 62.34 79 TYR A C 1
ATOM 624 O O . TYR A 1 79 ? -19.639 -4.857 20.301 1.00 62.34 79 TYR A O 1
ATOM 632 N N . LEU A 1 80 ? -17.919 -3.408 20.353 1.00 68.94 80 LEU A N 1
ATOM 633 C CA . LEU A 1 80 ? -18.604 -2.376 21.143 1.00 68.94 80 LEU A CA 1
ATOM 634 C C . LEU A 1 80 ? -19.808 -1.760 20.415 1.00 68.94 80 LEU A C 1
ATOM 636 O O . LEU A 1 80 ? -20.767 -1.374 21.072 1.00 68.94 80 LEU A O 1
ATOM 640 N N . ASN A 1 81 ? -19.764 -1.663 19.084 1.00 67.25 81 ASN A N 1
ATOM 641 C CA . ASN A 1 81 ? -20.863 -1.116 18.285 1.00 67.25 81 ASN A CA 1
ATOM 642 C C . ASN A 1 81 ? -21.963 -2.145 17.982 1.00 67.25 81 ASN A C 1
ATOM 644 O O . ASN A 1 81 ? -23.106 -1.755 17.769 1.00 67.25 81 ASN A O 1
ATOM 648 N N . ALA A 1 82 ? -21.623 -3.433 17.911 1.00 62.34 82 ALA A N 1
ATOM 649 C CA . ALA A 1 82 ? -22.548 -4.509 17.558 1.00 62.34 82 ALA A CA 1
ATOM 650 C C . ALA A 1 82 ? -23.147 -5.230 18.777 1.00 62.34 82 ALA A C 1
ATOM 652 O O . ALA A 1 82 ? -24.136 -5.941 18.617 1.00 62.34 82 ALA A O 1
ATOM 653 N N . HIS A 1 83 ? -22.577 -5.073 19.979 1.00 42.62 83 HIS A N 1
ATOM 654 C CA . HIS A 1 83 ? -23.185 -5.608 21.198 1.00 42.62 83 HIS A CA 1
ATOM 655 C C . HIS A 1 83 ? -24.368 -4.730 21.632 1.00 42.62 83 HIS A C 1
ATOM 657 O O . HIS A 1 83 ? -24.164 -3.548 21.927 1.00 42.62 83 HIS A O 1
ATOM 663 N N . PRO A 1 84 ? -25.594 -5.282 21.711 1.00 59.25 84 PRO A N 1
ATOM 664 C CA . PRO A 1 84 ? -26.681 -4.622 22.416 1.00 59.25 84 PRO A CA 1
ATOM 665 C C . PRO A 1 84 ? -26.319 -4.550 23.905 1.00 59.25 84 PRO A C 1
ATOM 667 O O . PRO A 1 84 ? -25.660 -5.454 24.422 1.00 59.25 84 PRO A O 1
ATOM 670 N N . ARG A 1 85 ? -26.706 -3.456 24.567 1.00 54.06 85 ARG A N 1
ATOM 671 C CA . ARG A 1 85 ? -26.564 -3.315 26.023 1.00 54.06 85 ARG A CA 1
ATOM 672 C C . ARG A 1 85 ? -27.322 -4.411 26.758 1.00 54.06 85 ARG A C 1
ATOM 674 O O . ARG A 1 85 ? -28.446 -4.724 26.308 1.00 54.06 85 ARG A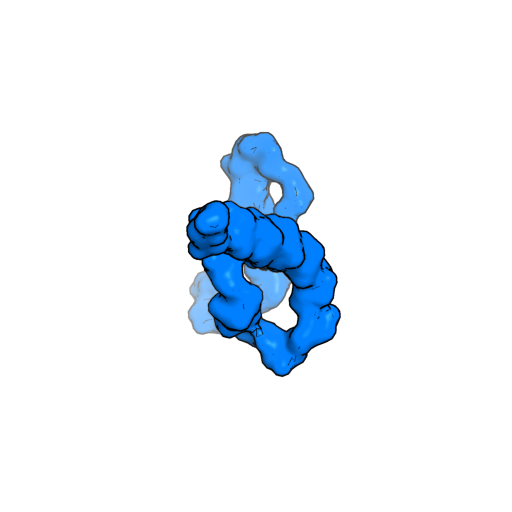 O 1
#

Organism: NCBI:txid152332